Protein AF-A0A2C9LIM9-F1 (afdb_monomer)

Organism: Biomphalaria glabrata (NCBI:txid6526)

pLDDT: mean 94.24, std 5.0, range [62.12, 98.25]

Solvent-accessible surface area (backbone atoms only — not comparable to full-atom values): 4596 Å² total; per-residue (Å²): 115,66,25,63,52,39,27,55,48,30,42,64,47,21,50,85,58,96,86,55,66,76,38,86,33,62,48,71,50,51,58,75,71,78,68,43,74,54,71,97,40,39,34,76,68,34,81,77,88,73,54,72,65,50,45,60,72,63,56,43,52,33,56,54,33,25,55,72,43,63,42,78,40,74,40,69,38,67,76

InterPro domains:
  IPR017853 Glycoside hydrolase superfamily [SSF51445] (2-79)
  IPR036962 Glycoside hydrolase, family 3, N-terminal domain superfamily [G3DSA:3.20.20.300] (1-79)
  IPR044993 Beta-D-xylosidase [PTHR42721] (1-79)

Secondary structure (DSSP, 8-state):
-HHHHHHHHHHHHH-S-SS--SS--EEEEETT--S-SSSSS-TTT------HHHIIIIIHHHHHHHHHTT-SEEEE---

Mean predicted aligned error: 3.26 Å

Radius of gyration: 14.52 Å; Cα contacts (8 Å, |Δi|>4): 112; chains: 1; bounding box: 32×28×37 Å

Nearest PDB structures (foldseek):
  7xtj-assembly2_B  TM=9.296E-01  e=1.808E-02  Aspergillus niger
  6jgd-assembly1_A  TM=7.471E-01  e=1.394E-01  Hordeum vulgare subsp. vulgare

Foldseek 3Di:
DLQVVLLVCQPVQQDDDPPGGNDADEADAPWPQPDDCPPPHHQLDDDRDDDPCCVVPPICPNVVSNVVSVGPYYHYTND

Sequence (79 aa):
MNGKLAESYINGLQGNDSRFVQATGGCKHFDVHGGPEDIPSSRFSFDAQVSERDWRMTFLPAFRQCVRAGTFSVMCSYN

Structure (mmCIF, N/CA/C/O backbone):
data_AF-A0A2C9LIM9-F1
#
_entry.id   AF-A0A2C9LIM9-F1
#
loop_
_atom_site.group_PDB
_atom_site.id
_atom_site.type_symbol
_atom_site.label_atom_id
_atom_site.label_alt_id
_atom_site.label_comp_id
_atom_site.label_asym_id
_atom_site.label_entity_id
_atom_site.label_seq_id
_atom_site.pdbx_PDB_ins_code
_atom_site.Cartn_x
_atom_site.Cartn_y
_atom_site.Cartn_z
_atom_site.occupancy
_atom_site.B_iso_or_equiv
_atom_site.auth_seq_id
_atom_site.auth_comp_id
_atom_site.auth_asym_id
_atom_site.auth_atom_id
_atom_site.pdbx_PDB_model_num
ATOM 1 N N . MET A 1 1 ? 9.927 -3.994 8.251 1.00 62.12 1 MET A N 1
ATOM 2 C CA . MET A 1 1 ? 9.841 -2.604 8.752 1.00 62.12 1 MET A CA 1
ATOM 3 C C . MET A 1 1 ? 8.564 -1.917 8.261 1.00 62.12 1 MET A C 1
ATOM 5 O O . MET A 1 1 ? 7.801 -1.450 9.093 1.00 62.12 1 MET A O 1
ATOM 9 N N . ASN A 1 2 ? 8.256 -1.975 6.959 1.00 82.00 2 ASN A N 1
ATOM 10 C CA . ASN A 1 2 ? 7.112 -1.276 6.343 1.00 82.00 2 ASN A CA 1
ATOM 11 C C . ASN A 1 2 ? 5.727 -1.627 6.920 1.00 82.00 2 ASN A C 1
ATOM 13 O O . ASN A 1 2 ? 4.893 -0.744 7.065 1.00 82.00 2 ASN A O 1
ATOM 17 N N . GLY A 1 3 ? 5.474 -2.886 7.292 1.00 90.50 3 GLY A N 1
ATOM 18 C CA . GLY A 1 3 ? 4.163 -3.282 7.824 1.00 90.50 3 GLY A CA 1
ATOM 19 C C . GLY A 1 3 ? 3.808 -2.654 9.181 1.00 90.50 3 GLY A C 1
ATOM 20 O O . GLY A 1 3 ? 2.693 -2.173 9.341 1.00 90.50 3 GLY A O 1
ATOM 21 N N . LYS A 1 4 ? 4.769 -2.563 10.114 1.00 95.94 4 LYS A N 1
ATOM 22 C CA . LYS A 1 4 ? 4.560 -1.892 11.412 1.00 95.94 4 LYS A CA 1
ATOM 23 C C . LYS A 1 4 ? 4.313 -0.395 11.238 1.00 95.94 4 LYS A C 1
ATOM 25 O O . LYS A 1 4 ? 3.488 0.174 11.937 1.00 95.94 4 LYS A O 1
ATOM 30 N N . LEU A 1 5 ? 5.013 0.230 10.287 1.00 95.50 5 LEU A N 1
ATOM 31 C CA . LEU A 1 5 ? 4.768 1.627 9.935 1.00 95.50 5 LEU A CA 1
ATOM 32 C C . LEU A 1 5 ? 3.347 1.811 9.392 1.00 95.50 5 LEU A C 1
ATOM 34 O O . LEU A 1 5 ? 2.660 2.729 9.823 1.00 95.50 5 LEU A O 1
ATOM 38 N N . ALA A 1 6 ? 2.898 0.930 8.492 1.00 95.38 6 ALA A N 1
ATOM 39 C CA . ALA A 1 6 ? 1.541 0.977 7.958 1.00 95.38 6 ALA A CA 1
ATOM 40 C C . ALA A 1 6 ? 0.491 0.829 9.069 1.00 95.38 6 ALA A C 1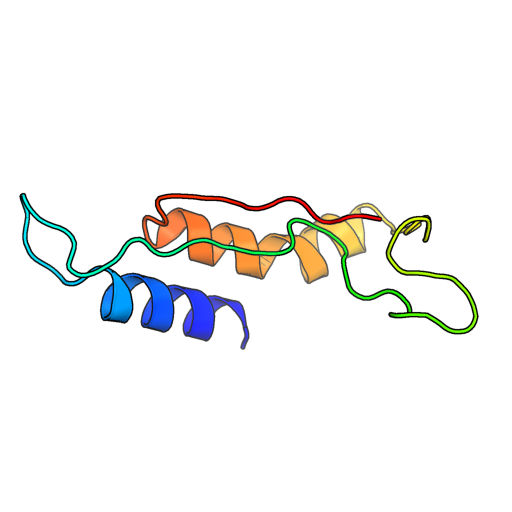
ATOM 42 O O . ALA A 1 6 ? -0.442 1.619 9.126 1.00 95.38 6 ALA A O 1
ATOM 43 N N . GLU A 1 7 ? 0.671 -0.122 9.987 1.00 96.62 7 GLU A N 1
ATOM 44 C CA . GLU A 1 7 ? -0.214 -0.303 11.143 1.00 96.62 7 GLU A CA 1
ATOM 45 C C . GLU A 1 7 ? -0.267 0.945 12.035 1.00 96.62 7 GLU A C 1
ATOM 47 O O . GLU A 1 7 ? -1.349 1.478 12.281 1.00 96.62 7 GLU A O 1
ATOM 52 N N . SER A 1 8 ? 0.888 1.459 12.474 1.00 96.75 8 SER A N 1
ATOM 53 C CA . SER A 1 8 ? 0.950 2.681 13.285 1.00 96.75 8 SER A CA 1
ATOM 54 C C . SER A 1 8 ? 0.318 3.880 12.577 1.00 96.75 8 SER A C 1
ATOM 56 O O . SER A 1 8 ? -0.381 4.662 13.216 1.00 96.75 8 SER A O 1
ATOM 58 N N . TYR A 1 9 ? 0.541 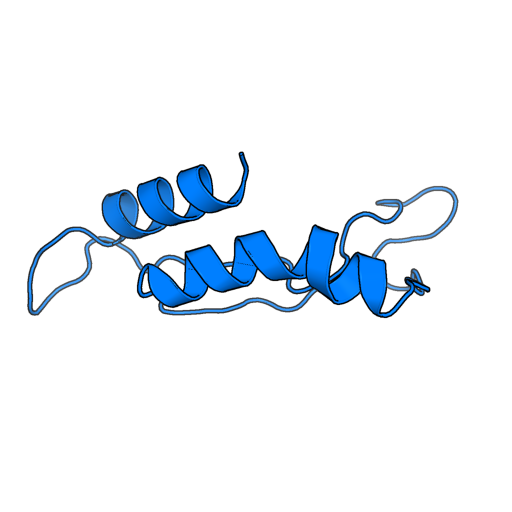4.021 11.268 1.00 96.06 9 TYR A N 1
ATOM 59 C CA . TYR A 1 9 ? 0.004 5.128 10.483 1.00 96.06 9 TYR A CA 1
ATOM 60 C C . TYR A 1 9 ? -1.516 5.037 10.323 1.00 96.06 9 TYR A C 1
ATOM 62 O O . TYR A 1 9 ? -2.201 6.028 10.550 1.00 96.06 9 TYR A O 1
ATOM 70 N N . ILE A 1 10 ? -2.055 3.859 9.985 1.00 97.25 10 ILE A N 1
ATOM 71 C CA . ILE A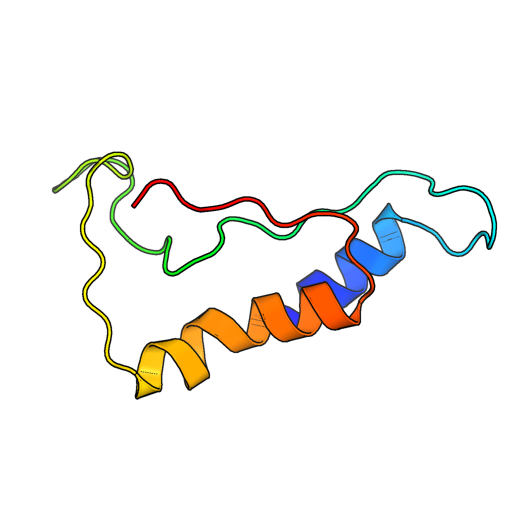 1 10 ? -3.503 3.642 9.854 1.00 97.25 10 ILE A CA 1
ATOM 72 C C . ILE A 1 10 ? -4.208 3.906 11.186 1.00 97.25 10 ILE A C 1
ATOM 74 O O . ILE A 1 10 ? -5.164 4.678 11.221 1.00 97.25 10 ILE A O 1
ATOM 78 N N . ASN A 1 11 ? -3.695 3.350 12.284 1.00 95.94 11 ASN A N 1
ATOM 79 C CA . ASN A 1 11 ? -4.282 3.548 13.609 1.00 95.94 11 ASN A CA 1
ATOM 80 C C . ASN A 1 11 ? -4.214 5.019 14.050 1.00 95.94 11 ASN A C 1
ATOM 82 O O . ASN A 1 11 ? -5.181 5.549 14.593 1.00 95.94 11 ASN A O 1
ATOM 86 N N . GLY A 1 12 ? -3.087 5.694 13.799 1.00 96.44 12 GLY A N 1
ATOM 87 C CA . GLY A 1 12 ? -2.909 7.102 14.150 1.00 96.44 12 GLY A CA 1
ATOM 88 C C . GLY A 1 12 ? -3.780 8.049 13.323 1.00 96.44 12 GLY A C 1
ATOM 89 O O . GLY A 1 12 ? -4.364 8.972 13.877 1.00 96.44 12 GLY A O 1
ATOM 90 N N . LEU A 1 13 ? -3.892 7.812 12.012 1.00 96.94 13 LEU A N 1
ATOM 91 C CA . LEU A 1 13 ? -4.671 8.653 11.100 1.00 96.94 13 LEU A CA 1
ATOM 92 C C . LEU A 1 13 ? -6.184 8.480 11.293 1.00 96.94 13 LEU A C 1
ATOM 94 O O . LEU A 1 13 ? -6.929 9.454 11.228 1.00 96.94 13 LEU A O 1
ATOM 98 N N . GLN A 1 14 ? -6.639 7.243 11.509 1.00 97.56 14 GLN A N 1
ATOM 99 C CA . GLN A 1 14 ? -8.067 6.939 11.637 1.00 97.56 14 GLN A CA 1
ATOM 100 C C . GLN A 1 14 ? -8.620 7.273 13.024 1.00 97.56 14 GLN A C 1
ATOM 102 O O . GLN A 1 14 ? -9.810 7.570 13.145 1.00 97.56 14 GLN A O 1
ATOM 107 N N . GLY A 1 15 ? -7.762 7.302 14.046 1.00 95.94 15 GLY A N 1
ATOM 108 C CA . GLY A 1 15 ? -8.167 7.520 15.429 1.00 95.94 15 GLY A CA 1
ATOM 109 C C . GLY A 1 15 ? -8.816 6.279 16.050 1.00 95.94 15 GLY A C 1
ATOM 110 O O . GLY A 1 15 ? -8.814 5.193 15.474 1.00 95.94 15 GLY A O 1
ATOM 111 N N . ASN A 1 16 ? -9.349 6.437 17.262 1.00 93.94 16 ASN A N 1
ATOM 112 C CA . ASN A 1 16 ? -9.878 5.345 18.089 1.00 93.94 16 ASN A CA 1
ATOM 113 C C . ASN A 1 16 ? -11.356 5.519 18.489 1.00 93.94 16 ASN A C 1
ATOM 115 O O . ASN A 1 16 ? -11.836 4.798 19.365 1.00 93.94 16 ASN A O 1
ATOM 119 N N . ASP A 1 17 ? -12.067 6.475 17.890 1.00 94.50 17 ASP A N 1
ATOM 120 C CA . ASP A 1 17 ? -13.495 6.668 18.137 1.00 94.50 17 ASP A CA 1
ATOM 121 C C . ASP A 1 17 ? -14.307 5.576 17.418 1.00 94.50 17 ASP A C 1
ATOM 123 O O . ASP A 1 17 ? -14.017 5.191 16.285 1.00 94.50 17 ASP A O 1
ATOM 127 N N . SER A 1 18 ? -15.314 5.031 18.103 1.00 90.75 18 SER A N 1
ATOM 128 C CA . SER A 1 18 ? -16.086 3.878 17.626 1.00 90.75 18 SER A CA 1
ATOM 129 C C . SER A 1 18 ? -17.104 4.217 16.535 1.00 90.75 18 SER A C 1
ATOM 131 O O . SER A 1 18 ? -17.663 3.308 15.920 1.00 90.75 18 SER A O 1
ATOM 133 N N . ARG A 1 19 ? -17.372 5.505 16.304 1.00 94.81 19 ARG A N 1
ATOM 134 C CA . ARG A 1 19 ? -18.390 5.994 15.372 1.00 94.81 19 ARG A CA 1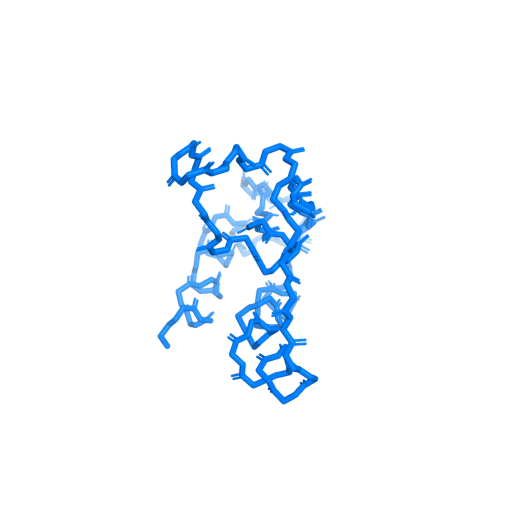
ATOM 135 C C . ARG A 1 19 ? -17.814 6.892 14.282 1.00 94.81 19 ARG A C 1
ATOM 137 O O . ARG A 1 19 ? -18.335 6.872 13.168 1.00 94.81 19 ARG A O 1
ATOM 144 N N . PHE A 1 20 ? -16.784 7.677 14.583 1.00 94.94 20 PHE A N 1
ATOM 145 C CA . PHE A 1 20 ? -16.228 8.669 13.669 1.00 94.94 20 PHE A CA 1
ATOM 146 C C . PHE A 1 20 ? -14.730 8.470 13.462 1.00 94.94 20 PHE A C 1
ATOM 148 O O . PHE A 1 20 ? -13.948 8.486 14.402 1.00 94.94 20 PHE A O 1
ATOM 155 N N . VAL A 1 21 ? -14.310 8.359 12.205 1.00 95.62 21 VAL A N 1
ATOM 156 C CA . VAL A 1 21 ? -12.884 8.383 11.860 1.00 95.62 21 VAL A CA 1
ATOM 157 C C . VAL A 1 21 ? -12.410 9.824 11.731 1.00 95.62 21 VAL A C 1
ATOM 159 O O . VAL A 1 21 ? -13.121 10.661 11.176 1.00 95.62 21 VAL A O 1
ATOM 162 N N . GLN A 1 22 ? -11.205 10.116 12.218 1.00 96.44 22 GLN A N 1
ATOM 163 C CA . GLN A 1 22 ? -10.610 11.450 12.058 1.00 96.44 22 GLN A CA 1
ATOM 164 C C . GLN A 1 22 ? -10.274 11.721 10.589 1.00 96.44 22 GLN A C 1
ATOM 166 O O . GLN A 1 22 ? -10.617 12.767 10.041 1.00 96.44 22 GLN A O 1
ATOM 171 N N . ALA A 1 23 ? -9.641 10.745 9.941 1.00 96.62 23 ALA A N 1
ATOM 172 C CA . ALA A 1 23 ? -9.423 10.697 8.506 1.00 96.62 23 ALA A CA 1
ATOM 173 C C . ALA A 1 23 ? -9.329 9.237 8.054 1.00 96.62 23 ALA A C 1
ATOM 175 O O . ALA A 1 23 ? -8.860 8.373 8.789 1.00 96.62 23 ALA A O 1
ATOM 176 N N . THR A 1 24 ? -9.756 8.931 6.833 1.00 95.19 24 THR A N 1
ATOM 177 C CA . THR A 1 24 ? -9.649 7.567 6.302 1.00 95.19 24 THR A CA 1
ATOM 178 C C . THR A 1 24 ? -8.224 7.278 5.842 1.00 95.19 24 THR A C 1
ATOM 180 O O . THR A 1 24 ? -7.675 8.017 5.023 1.00 95.19 24 THR A O 1
ATOM 183 N N . GLY A 1 25 ? -7.646 6.174 6.310 1.00 95.38 25 GLY A N 1
ATOM 184 C CA . GLY A 1 25 ? -6.399 5.642 5.778 1.00 95.38 25 GLY A CA 1
ATOM 185 C C . GLY A 1 25 ? -6.626 4.759 4.552 1.00 95.38 25 GLY A C 1
ATOM 186 O O . GLY A 1 25 ? -7.681 4.139 4.394 1.00 95.38 25 GLY A O 1
ATOM 187 N N . GLY A 1 26 ? -5.607 4.675 3.697 1.00 95.50 26 GLY A N 1
ATOM 188 C CA . GLY A 1 26 ? -5.618 3.828 2.508 1.00 95.50 26 GLY A CA 1
ATOM 189 C C . GLY A 1 26 ? -4.237 3.283 2.172 1.00 95.50 26 GLY A C 1
ATOM 190 O O . GLY A 1 26 ? -3.263 4.036 2.137 1.00 95.50 26 GLY A O 1
ATOM 191 N N . CYS A 1 27 ? -4.143 1.978 1.921 1.00 96.00 27 CYS A N 1
ATOM 192 C CA . CYS A 1 27 ? -2.887 1.330 1.545 1.00 96.00 27 CYS A CA 1
ATOM 193 C C . CYS A 1 27 ? -2.655 1.470 0.038 1.00 96.00 27 CYS A C 1
ATOM 195 O O . CYS A 1 27 ? -3.534 1.143 -0.762 1.00 96.00 27 CYS A O 1
ATOM 197 N N . LYS A 1 28 ? -1.463 1.919 -0.362 1.00 96.19 28 LYS A N 1
ATOM 198 C CA . LYS A 1 28 ? -1.096 2.095 -1.771 1.00 96.19 28 LYS A CA 1
ATOM 199 C C . LYS A 1 28 ? 0.411 1.927 -1.989 1.00 96.19 28 LYS A C 1
ATOM 201 O O . LYS A 1 28 ? 1.176 2.079 -1.042 1.00 96.19 28 LYS A O 1
ATOM 206 N N . HIS A 1 29 ? 0.882 1.642 -3.197 1.00 96.44 29 HIS A N 1
ATOM 207 C CA . HIS A 1 29 ? 0.117 1.260 -4.391 1.00 96.44 29 HIS A CA 1
ATOM 208 C C . HIS A 1 29 ? 0.099 -0.269 -4.488 1.00 96.44 29 HIS A C 1
ATOM 210 O O . HIS A 1 29 ? 1.165 -0.879 -4.473 1.00 96.44 29 HIS A O 1
ATOM 216 N N . PHE A 1 30 ? -1.090 -0.872 -4.509 1.00 96.50 30 PHE A N 1
ATOM 217 C CA . PHE A 1 30 ? -1.278 -2.323 -4.531 1.00 96.50 30 PHE A CA 1
ATOM 218 C C . PHE A 1 30 ? -1.292 -2.853 -5.980 1.00 96.50 30 PHE A C 1
ATOM 220 O O . PHE A 1 30 ? -2.226 -2.569 -6.714 1.00 96.50 30 PHE A O 1
ATOM 227 N N . ASP A 1 31 ? -0.313 -3.616 -6.441 1.00 94.62 31 ASP A N 1
ATOM 228 C CA . ASP A 1 31 ? 0.934 -3.981 -5.779 1.00 94.62 31 ASP A CA 1
ATOM 229 C C . ASP A 1 31 ? 2.103 -4.074 -6.771 1.00 94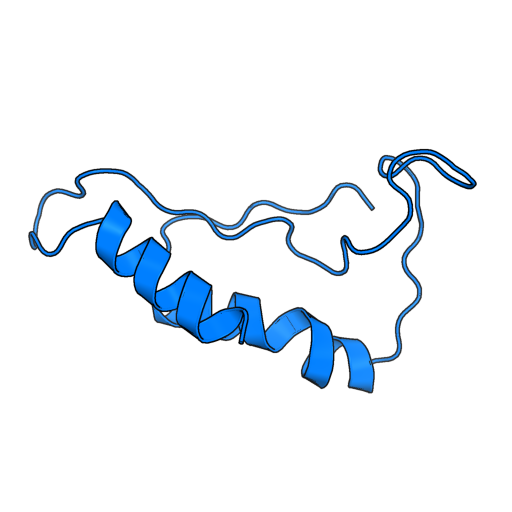.62 31 ASP A C 1
ATOM 231 O O . ASP A 1 31 ? 2.015 -3.659 -7.921 1.00 94.62 31 ASP A O 1
ATOM 235 N N . VAL A 1 32 ? 3.269 -4.501 -6.274 1.00 95.19 32 VAL A N 1
ATOM 236 C CA . VAL A 1 32 ? 4.509 -4.612 -7.068 1.00 95.19 32 VAL A CA 1
ATOM 237 C C . VAL A 1 32 ? 4.926 -3.287 -7.748 1.00 95.19 32 VAL A C 1
ATOM 239 O O . VAL A 1 32 ? 5.679 -3.254 -8.715 1.00 95.19 32 VAL A O 1
ATOM 242 N N . HIS A 1 33 ? 4.535 -2.151 -7.164 1.00 92.12 33 HIS A N 1
ATOM 243 C CA . HIS A 1 33 ? 4.866 -0.807 -7.652 1.00 92.12 33 HIS A CA 1
ATOM 244 C C . HIS A 1 33 ? 6.281 -0.338 -7.259 1.00 92.12 33 HIS A C 1
ATOM 246 O O . HIS A 1 33 ? 6.465 0.747 -6.713 1.00 92.12 33 HIS A O 1
ATOM 252 N N . GLY A 1 34 ? 7.282 -1.198 -7.450 1.00 83.06 34 GLY A N 1
ATOM 253 C CA . GLY A 1 34 ? 8.698 -0.888 -7.201 1.00 83.06 34 GLY A CA 1
ATOM 254 C C . GLY A 1 34 ? 9.503 -0.600 -8.471 1.00 83.06 34 GLY A C 1
ATOM 255 O O . GLY A 1 34 ? 10.717 -0.426 -8.384 1.00 83.06 34 GLY A O 1
ATOM 256 N N . GLY A 1 35 ? 8.847 -0.628 -9.636 1.00 83.25 35 GLY A N 1
ATOM 257 C CA . GLY A 1 35 ? 9.457 -0.398 -10.943 1.00 83.25 35 GLY A CA 1
ATOM 258 C C . GLY A 1 35 ? 9.932 1.044 -11.165 1.00 83.25 35 GLY A C 1
ATOM 259 O O . GLY A 1 35 ? 9.776 1.899 -10.293 1.00 83.25 35 GLY A O 1
ATOM 260 N N . PRO A 1 36 ? 10.529 1.331 -12.332 1.00 85.38 36 PRO A N 1
ATOM 261 C CA . PRO A 1 36 ? 10.949 2.681 -12.689 1.00 85.38 36 PRO A CA 1
ATOM 262 C C . PRO A 1 36 ? 9.760 3.650 -12.713 1.00 85.38 36 PRO A C 1
ATOM 264 O O . PRO A 1 36 ? 8.683 3.324 -13.206 1.00 85.38 36 PRO A O 1
ATOM 267 N N . GLU A 1 37 ? 9.977 4.867 -12.210 1.00 89.12 37 GLU A N 1
ATOM 268 C CA . GLU A 1 37 ? 8.983 5.940 -12.327 1.00 89.12 37 GLU A CA 1
ATOM 269 C C . GLU A 1 37 ? 8.819 6.387 -13.790 1.00 89.12 37 GLU A C 1
ATOM 271 O O . GLU A 1 37 ? 7.692 6.599 -14.241 1.00 89.12 37 GLU A O 1
ATOM 276 N N . ASP A 1 38 ? 9.931 6.491 -14.532 1.00 89.75 38 ASP A N 1
ATOM 277 C CA . ASP A 1 38 ? 9.931 6.977 -15.923 1.00 89.75 38 ASP A CA 1
ATOM 278 C C . ASP A 1 38 ? 11.021 6.364 -16.827 1.00 89.75 38 ASP A C 1
ATOM 280 O O . ASP A 1 38 ? 10.765 6.021 -17.978 1.00 89.75 38 ASP A O 1
ATOM 284 N N . ILE A 1 39 ? 12.246 6.169 -16.320 1.00 88.06 39 ILE A N 1
ATOM 285 C CA . ILE A 1 39 ? 13.375 5.618 -17.094 1.00 88.06 39 ILE A CA 1
ATOM 286 C C . ILE A 1 39 ? 13.805 4.280 -16.478 1.00 88.06 39 ILE A C 1
ATOM 288 O O . ILE A 1 39 ? 14.056 4.239 -15.273 1.00 88.06 39 ILE A O 1
ATOM 292 N N . PRO A 1 40 ? 13.949 3.189 -17.260 1.00 91.19 40 PRO A N 1
ATOM 293 C CA . PRO A 1 40 ? 13.814 3.092 -18.723 1.00 91.19 40 PRO A CA 1
ATOM 294 C C . PRO A 1 40 ? 12.375 2.896 -19.238 1.00 91.19 40 PRO A C 1
ATOM 296 O O . PRO A 1 40 ? 12.171 2.858 -20.447 1.00 91.19 40 PRO A O 1
ATOM 299 N N . SER A 1 41 ? 11.395 2.731 -18.350 1.00 90.62 41 SER A N 1
ATOM 300 C CA . SER A 1 41 ? 9.981 2.554 -18.690 1.00 90.62 41 SER A CA 1
ATOM 301 C C . SER A 1 41 ? 9.133 3.410 -17.765 1.00 90.62 41 SER A C 1
ATOM 303 O O . SER A 1 41 ? 9.436 3.515 -16.577 1.00 90.62 41 SER A O 1
ATOM 305 N N . SER A 1 42 ? 8.042 3.961 -18.293 1.00 93.88 42 SER A N 1
ATOM 306 C CA . SER A 1 42 ? 7.073 4.693 -17.486 1.00 93.88 42 SER A CA 1
ATOM 307 C C . SER A 1 42 ? 6.346 3.765 -16.523 1.00 93.88 42 SER A C 1
ATOM 309 O O . SER A 1 42 ? 5.936 2.665 -16.906 1.00 93.88 42 SER A O 1
ATOM 311 N N . ARG A 1 43 ? 6.090 4.235 -15.298 1.00 94.31 43 ARG A N 1
ATOM 312 C CA . ARG A 1 43 ? 5.246 3.522 -14.328 1.00 94.31 43 ARG A CA 1
ATOM 313 C C . ARG A 1 43 ? 3.821 3.258 -14.821 1.00 94.31 43 ARG A C 1
ATOM 315 O O . ARG A 1 43 ? 3.140 2.417 -14.251 1.00 94.31 43 ARG A O 1
ATOM 322 N N . PHE A 1 44 ? 3.358 4.001 -15.830 1.00 94.06 44 PHE A N 1
ATOM 323 C CA . PHE A 1 44 ? 2.029 3.832 -16.426 1.00 94.06 44 PHE A CA 1
ATOM 324 C C . PHE A 1 44 ? 1.923 2.606 -17.341 1.00 94.06 44 PHE A C 1
ATOM 326 O O . PHE A 1 44 ? 0.827 2.278 -17.782 1.00 94.06 44 PHE A O 1
ATOM 333 N N . SER A 1 45 ? 3.047 1.967 -17.666 1.00 91.75 45 SER A N 1
ATOM 334 C CA . SER A 1 45 ? 3.102 0.842 -18.604 1.00 91.75 45 SER A CA 1
ATOM 335 C C . SER A 1 45 ? 4.120 -0.230 -18.217 1.00 91.75 45 SER A C 1
ATOM 337 O O . SER A 1 45 ? 4.367 -1.141 -19.003 1.00 91.75 45 SER A O 1
ATOM 339 N N . PHE A 1 46 ? 4.797 -0.078 -17.078 1.00 95.19 46 PHE A N 1
ATOM 340 C CA . PHE A 1 46 ? 5.834 -1.008 -16.655 1.00 95.19 46 PHE A CA 1
ATOM 341 C C . PHE A 1 46 ? 5.202 -2.355 -16.317 1.00 95.19 46 PHE A C 1
ATOM 343 O O . PHE A 1 46 ? 4.355 -2.407 -15.446 1.00 95.19 46 PHE A O 1
ATOM 350 N N . ASP A 1 47 ? 5.634 -3.437 -16.956 1.00 93.81 47 ASP A N 1
ATOM 351 C CA . ASP A 1 47 ? 5.131 -4.777 -16.655 1.00 93.81 47 ASP A CA 1
ATOM 352 C C . ASP A 1 47 ? 6.030 -5.458 -15.610 1.00 93.81 47 ASP A C 1
ATOM 354 O O . ASP A 1 47 ? 7.163 -5.869 -15.892 1.00 93.81 47 ASP A O 1
ATOM 358 N N . ALA A 1 48 ? 5.542 -5.531 -14.372 1.00 94.19 48 ALA A N 1
ATOM 359 C CA . ALA A 1 48 ? 6.289 -6.080 -13.251 1.00 94.19 48 ALA A CA 1
ATOM 360 C C . ALA A 1 48 ? 6.201 -7.616 -13.206 1.00 94.19 48 ALA A C 1
ATOM 362 O O . ALA A 1 48 ? 5.258 -8.199 -12.675 1.00 94.19 48 ALA A O 1
ATOM 363 N N . GLN A 1 49 ? 7.247 -8.286 -13.688 1.00 94.69 49 GLN A N 1
ATOM 364 C CA . GLN A 1 49 ? 7.357 -9.746 -13.662 1.00 94.69 49 GLN A CA 1
ATOM 365 C C . GLN A 1 49 ? 8.051 -10.221 -12.374 1.00 94.69 49 GLN A C 1
ATOM 367 O O . GLN A 1 49 ? 9.265 -10.075 -12.221 1.00 94.69 49 GLN A O 1
ATOM 372 N N . VAL A 1 50 ? 7.290 -10.795 -11.435 1.00 95.00 50 VAL A N 1
ATOM 373 C CA . VAL A 1 50 ? 7.810 -11.281 -10.142 1.00 95.00 50 VAL A CA 1
ATOM 374 C C . VAL A 1 50 ? 7.469 -12.744 -9.885 1.00 95.00 50 VAL A C 1
ATOM 376 O O . VAL A 1 50 ? 6.434 -13.250 -10.311 1.00 95.00 50 VAL A O 1
ATOM 379 N N . SER A 1 51 ? 8.342 -13.439 -9.151 1.00 97.94 51 SER A N 1
ATOM 380 C CA . SER A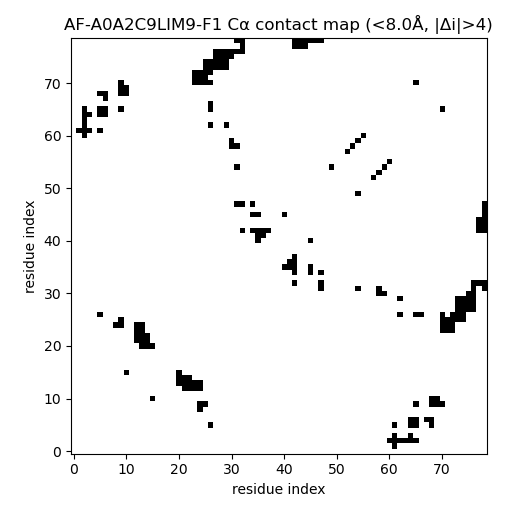 1 51 ? 8.079 -14.818 -8.732 1.00 97.94 51 SER A CA 1
ATOM 381 C C . SER A 1 51 ? 6.953 -14.875 -7.692 1.00 97.94 51 SER A C 1
ATOM 383 O O . SER A 1 51 ? 6.792 -13.953 -6.889 1.00 97.94 51 SER A O 1
ATOM 385 N N . GLU A 1 52 ? 6.214 -15.989 -7.620 1.00 97.94 52 GLU A N 1
ATOM 386 C CA . GLU A 1 52 ? 5.189 -16.173 -6.577 1.00 97.94 52 GLU A CA 1
ATOM 387 C C . GLU A 1 52 ? 5.792 -16.058 -5.166 1.00 97.94 52 GLU A C 1
ATOM 389 O O . GLU A 1 52 ? 5.172 -15.521 -4.242 1.00 97.94 52 GLU A O 1
ATOM 394 N N . ARG A 1 53 ? 7.036 -16.526 -4.999 1.00 98.00 53 ARG A N 1
ATOM 395 C CA . ARG A 1 53 ? 7.761 -16.418 -3.734 1.00 98.00 53 ARG A CA 1
ATOM 396 C C . ARG A 1 53 ? 7.957 -14.958 -3.340 1.00 98.00 53 ARG A C 1
ATOM 398 O O . ARG A 1 53 ? 7.644 -14.611 -2.205 1.00 98.00 53 ARG A O 1
ATOM 405 N N . ASP A 1 54 ? 8.442 -14.117 -4.247 1.00 96.81 54 ASP A N 1
ATOM 406 C CA . ASP A 1 54 ? 8.685 -12.702 -3.950 1.00 96.81 54 ASP A CA 1
ATOM 407 C C . ASP A 1 54 ? 7.378 -11.940 -3.766 1.00 96.81 54 ASP A C 1
ATOM 409 O O . ASP A 1 54 ? 7.260 -11.134 -2.842 1.00 96.81 54 ASP A O 1
ATOM 413 N N . TRP A 1 55 ? 6.358 -12.253 -4.567 1.00 96.00 55 TRP A N 1
ATOM 414 C CA . TRP A 1 55 ? 5.021 -11.698 -4.393 1.00 96.00 55 TRP A CA 1
ATOM 415 C C . TRP A 1 55 ? 4.510 -11.919 -2.963 1.00 96.00 55 TRP A C 1
ATOM 417 O O . TRP A 1 55 ? 4.183 -10.967 -2.247 1.00 96.00 55 TRP A O 1
ATOM 427 N N . ARG A 1 56 ? 4.561 -13.167 -2.482 1.00 96.81 56 ARG A N 1
ATOM 428 C CA . ARG A 1 56 ? 4.085 -13.539 -1.141 1.00 96.81 56 ARG A CA 1
ATOM 429 C C . ARG A 1 56 ? 4.978 -13.060 -0.001 1.00 96.81 56 ARG A C 1
ATOM 431 O O . ARG A 1 56 ? 4.457 -12.700 1.055 1.00 96.81 56 ARG A O 1
ATOM 438 N N . MET A 1 57 ? 6.297 -13.107 -0.174 1.00 96.44 57 MET A N 1
ATOM 439 C CA . MET A 1 57 ? 7.259 -12.911 0.919 1.00 96.44 57 MET A CA 1
ATOM 440 C C . MET A 1 57 ? 7.812 -11.490 1.002 1.00 96.44 57 MET A C 1
ATOM 442 O O . MET A 1 57 ? 8.257 -11.086 2.076 1.00 96.44 57 MET A O 1
ATOM 446 N N . THR A 1 58 ? 7.753 -10.729 -0.090 1.00 94.25 58 THR A N 1
ATOM 447 C CA . THR A 1 58 ? 8.330 -9.383 -0.179 1.00 94.25 58 THR A CA 1
ATOM 448 C C . THR A 1 58 ? 7.244 -8.322 -0.344 1.00 94.25 58 THR A C 1
ATOM 450 O O . THR A 1 58 ? 7.199 -7.381 0.450 1.00 94.25 58 THR A O 1
ATOM 453 N N . PHE A 1 59 ? 6.334 -8.476 -1.313 1.00 95.44 59 PHE A N 1
ATOM 454 C CA . PHE A 1 59 ? 5.386 -7.411 -1.678 1.00 95.44 59 PHE A CA 1
ATOM 455 C C . PHE A 1 59 ? 4.105 -7.407 -0.830 1.00 95.44 59 PHE A C 1
ATOM 457 O O . PHE A 1 59 ? 3.733 -6.378 -0.264 1.00 95.44 59 PHE A O 1
ATOM 464 N N . LEU A 1 60 ? 3.454 -8.560 -0.654 1.00 96.12 60 LEU A N 1
ATOM 465 C CA . LEU A 1 60 ? 2.190 -8.666 0.088 1.00 96.12 60 LEU A CA 1
ATOM 466 C C . LEU A 1 60 ? 2.256 -8.445 1.619 1.00 96.12 60 LEU A C 1
ATOM 468 O O . LEU A 1 60 ? 1.251 -7.992 2.182 1.00 96.12 60 LEU A O 1
ATOM 472 N N . PRO A 1 61 ? 3.354 -8.727 2.355 1.00 96.75 61 PRO A N 1
ATOM 473 C CA . PRO A 1 61 ? 3.330 -8.667 3.821 1.00 96.75 61 PRO A CA 1
ATOM 474 C C . PRO A 1 61 ? 2.988 -7.296 4.419 1.00 96.75 61 PRO A C 1
ATOM 476 O O . PRO A 1 61 ? 2.378 -7.240 5.491 1.00 96.75 61 PRO A O 1
ATOM 479 N N . ALA A 1 62 ? 3.364 -6.197 3.756 1.00 95.38 62 ALA A N 1
ATOM 480 C CA . ALA A 1 62 ? 3.038 -4.847 4.219 1.00 95.38 62 ALA A CA 1
ATOM 481 C C . ALA A 1 62 ? 1.546 -4.531 4.030 1.00 95.38 62 ALA A C 1
ATOM 483 O O . ALA A 1 62 ? 0.898 -4.066 4.967 1.00 95.38 62 ALA A O 1
ATOM 484 N N . PHE A 1 63 ? 0.976 -4.873 2.871 1.00 97.25 63 PHE A N 1
ATOM 485 C CA . PHE A 1 63 ? -0.458 -4.726 2.610 1.00 97.25 63 PHE A CA 1
ATOM 486 C C . PHE A 1 63 ? -1.298 -5.594 3.542 1.00 97.25 63 PHE A C 1
ATOM 488 O O . PHE A 1 63 ? -2.291 -5.123 4.086 1.00 97.25 63 PHE A O 1
ATOM 495 N N . ARG A 1 64 ? -0.856 -6.826 3.829 1.00 97.12 64 ARG A N 1
ATOM 496 C CA . ARG A 1 64 ? -1.514 -7.694 4.815 1.00 97.12 64 ARG A CA 1
ATOM 497 C C . ARG A 1 64 ? -1.592 -7.043 6.197 1.00 97.12 64 ARG A C 1
ATOM 499 O O . ARG A 1 64 ? -2.616 -7.170 6.860 1.00 97.12 64 ARG A O 1
ATOM 506 N N . GLN A 1 65 ? -0.524 -6.381 6.647 1.00 97.12 65 GLN A N 1
ATOM 507 C CA . GLN A 1 65 ? -0.532 -5.655 7.924 1.00 97.12 65 GLN A CA 1
ATOM 508 C C . GLN A 1 65 ? -1.440 -4.425 7.865 1.00 97.12 65 GLN A C 1
ATOM 510 O O . GLN A 1 65 ? -2.238 -4.227 8.771 1.00 97.12 65 GLN A O 1
ATOM 515 N N . CYS A 1 66 ? -1.395 -3.669 6.772 1.00 97.25 66 CYS A N 1
ATOM 516 C CA . CYS A 1 66 ? -2.236 -2.492 6.572 1.00 97.25 66 CYS A CA 1
ATOM 517 C C . CYS A 1 66 ? -3.745 -2.832 6.555 1.00 97.25 66 CYS A C 1
ATOM 519 O O . CYS A 1 66 ? -4.538 -2.168 7.216 1.00 97.25 66 CYS A O 1
ATOM 521 N N . VAL A 1 67 ? -4.144 -3.930 5.898 1.00 97.25 67 VAL A N 1
ATOM 522 C CA . VAL A 1 67 ? -5.532 -4.435 5.926 1.00 97.25 67 VAL A CA 1
ATOM 523 C C . VAL A 1 67 ? -5.925 -4.899 7.327 1.00 97.25 67 VAL A C 1
ATOM 525 O O . VAL A 1 67 ? -7.016 -4.592 7.797 1.00 97.25 67 VAL A O 1
ATOM 528 N N . ARG A 1 68 ? -5.031 -5.602 8.033 1.00 97.56 68 ARG A N 1
ATOM 529 C 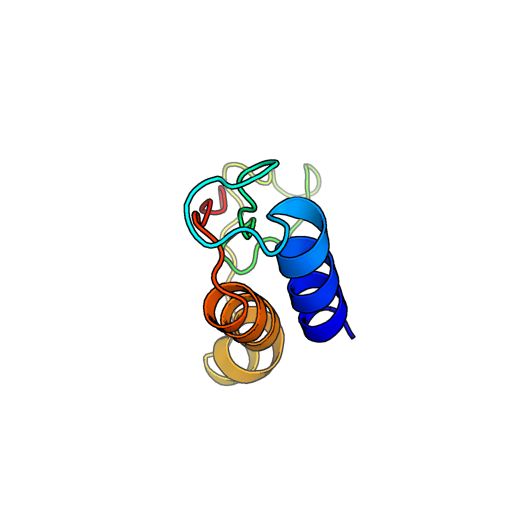CA . ARG A 1 68 ? -5.272 -6.023 9.424 1.00 97.56 68 ARG A CA 1
ATOM 530 C C . ARG A 1 68 ? -5.407 -4.854 10.396 1.00 97.56 68 ARG A C 1
ATOM 532 O O . ARG A 1 68 ? -6.115 -5.001 11.383 1.00 97.56 68 ARG A O 1
ATOM 539 N N . ALA A 1 69 ? -4.772 -3.723 10.103 1.00 96.25 69 ALA A N 1
ATOM 540 C CA . ALA A 1 69 ? -4.920 -2.484 10.861 1.00 96.25 69 ALA A CA 1
ATOM 541 C C . ALA A 1 69 ? -6.266 -1.774 10.609 1.00 96.25 69 ALA A C 1
ATOM 543 O O . ALA A 1 69 ? -6.512 -0.717 11.173 1.00 96.25 69 ALA A O 1
ATOM 544 N N . GLY A 1 70 ? -7.148 -2.331 9.772 1.00 96.25 70 GLY A N 1
ATOM 545 C CA . GLY A 1 70 ? -8.479 -1.769 9.544 1.00 96.25 70 GLY A CA 1
ATOM 546 C C . GLY A 1 70 ? -8.477 -0.561 8.613 1.00 96.25 70 GLY A C 1
ATOM 547 O O . GLY A 1 70 ? -9.256 0.367 8.811 1.00 96.25 70 GLY A O 1
ATOM 548 N N . THR A 1 71 ? -7.596 -0.551 7.609 1.00 97.00 71 THR A N 1
ATOM 549 C CA . THR A 1 71 ? -7.660 0.436 6.523 1.00 97.00 71 THR A CA 1
ATOM 550 C C . THR A 1 71 ? -9.047 0.457 5.862 1.00 97.00 71 THR A C 1
ATOM 552 O O . THR A 1 71 ? -9.667 -0.593 5.682 1.00 97.00 71 THR A O 1
ATOM 555 N N . PHE A 1 72 ? -9.521 1.634 5.451 1.00 96.38 72 PHE A N 1
ATOM 556 C CA . PHE A 1 72 ? -10.800 1.761 4.737 1.00 96.38 72 PHE A CA 1
ATOM 557 C C . PHE A 1 72 ? -10.673 1.616 3.222 1.00 96.38 72 PHE A C 1
ATOM 559 O O . PHE A 1 72 ? -11.683 1.486 2.534 1.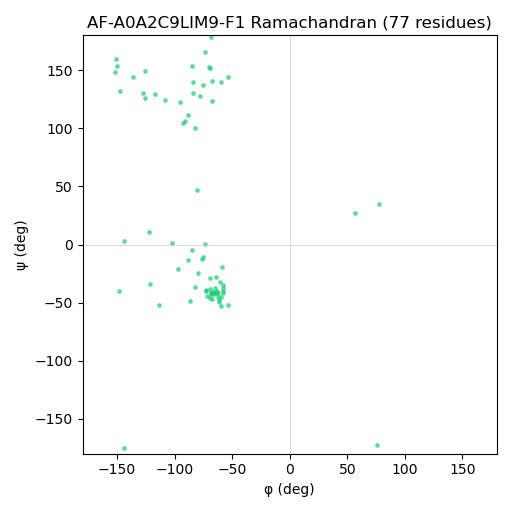00 96.38 72 PHE A O 1
ATOM 566 N N . SER A 1 73 ? -9.456 1.668 2.676 1.00 96.38 73 SER A N 1
ATOM 567 C CA . SER A 1 73 ? -9.261 1.634 1.229 1.00 96.38 73 SER A CA 1
ATOM 568 C C . SER A 1 73 ? -7.938 1.000 0.817 1.00 96.38 73 SER A C 1
ATOM 570 O O . SER A 1 73 ? -6.943 1.017 1.542 1.00 96.38 73 SER A O 1
ATOM 572 N N . VAL A 1 74 ? -7.931 0.454 -0.395 1.00 97.38 74 VAL A N 1
ATOM 573 C CA . VAL A 1 74 ? -6.727 -0.003 -1.086 1.00 97.38 74 VAL A CA 1
ATOM 574 C C . VAL A 1 74 ? -6.728 0.647 -2.463 1.00 97.38 74 VAL A C 1
ATOM 576 O O . VAL A 1 74 ? -7.743 0.621 -3.154 1.00 97.38 74 VAL A O 1
ATOM 579 N N . MET A 1 75 ? -5.611 1.258 -2.846 1.00 98.25 75 MET A N 1
ATOM 580 C CA . MET A 1 75 ? -5.447 1.888 -4.157 1.00 98.25 75 MET A CA 1
ATOM 581 C C . MET A 1 75 ? -4.493 1.057 -5.002 1.00 98.25 75 MET A C 1
ATOM 583 O O . MET 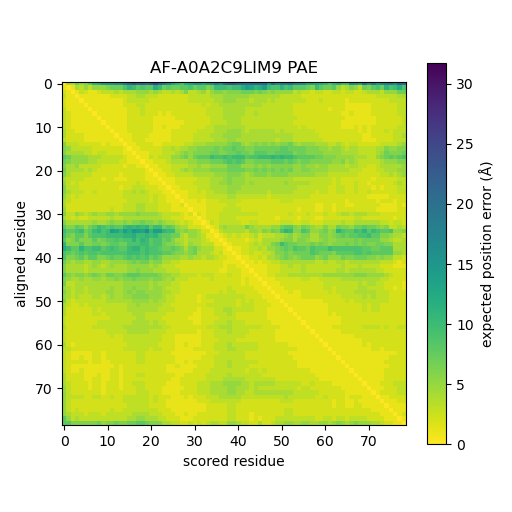A 1 75 ? -3.357 0.813 -4.585 1.00 98.25 75 MET A O 1
ATOM 587 N N . CYS A 1 76 ? -4.958 0.657 -6.185 1.00 97.06 76 CYS A N 1
ATOM 588 C CA . CYS A 1 76 ? -4.172 -0.150 -7.105 1.00 97.06 76 CYS A CA 1
ATOM 589 C C . CYS A 1 76 ? -3.004 0.636 -7.719 1.00 97.06 76 CYS A C 1
ATOM 591 O O . CYS A 1 76 ? -3.056 1.863 -7.832 1.00 97.06 76 CYS A O 1
ATOM 593 N N . SER A 1 77 ? -1.944 -0.075 -8.090 1.00 96.56 77 SER A N 1
ATOM 594 C CA . SER A 1 77 ? -0.833 0.455 -8.878 1.00 96.56 77 SER A CA 1
ATOM 595 C C . SER A 1 77 ? -1.210 0.663 -10.345 1.00 96.56 77 SER A C 1
ATOM 597 O O . SER A 1 77 ? -2.245 0.190 -10.809 1.00 96.56 77 SER A O 1
ATOM 599 N N . TYR A 1 78 ? -0.369 1.410 -11.062 1.00 94.75 78 TYR A N 1
ATOM 600 C CA . TYR A 1 78 ? -0.523 1.630 -12.502 1.00 94.75 78 TYR A CA 1
ATOM 601 C C . TYR A 1 78 ? 0.046 0.499 -13.364 1.00 94.75 78 TYR A C 1
ATOM 603 O O . TYR A 1 78 ? -0.502 0.241 -14.430 1.00 94.75 78 TYR A O 1
ATOM 611 N N . ASN A 1 79 ? 1.165 -0.082 -12.918 1.00 88.25 79 ASN A N 1
ATOM 612 C CA . ASN A 1 79 ? 1.899 -1.151 -13.596 1.00 88.25 79 ASN A CA 1
ATOM 613 C C . ASN A 1 79 ? 1.065 -2.419 -13.771 1.00 88.25 79 ASN A C 1
ATOM 615 O O . ASN A 1 79 ? 0.292 -2.723 -12.833 1.00 88.25 79 ASN A O 1
#